Protein AF-A0A3C0IFS6-F1 (afdb_monomer_lite)

Sequence (71 aa):
NPVTRVNLQSWVDQEIFPQFVQAGLRKYAIIVSQEMVAQLSIEQTMEESQASNFQVRYFDDSEEAMRWLIA

Foldseek 3Di:
DVVVVVVVVVCCVPPPVVVCVVVVAAEDEAADAPVVQVVVVVVLVVCVVPDDSHHYHYDNDPVVRVVVRVD

Structure (mmCIF, N/CA/C/O backbone):
data_AF-A0A3C0IFS6-F1
#
_entry.id   AF-A0A3C0IFS6-F1
#
loop_
_atom_site.group_PDB
_atom_site.id
_atom_site.type_symbol
_atom_site.label_atom_id
_atom_site.label_alt_id
_atom_site.label_comp_id
_atom_site.label_asym_id
_atom_site.label_entity_id
_atom_site.label_seq_id
_atom_site.pdbx_PDB_ins_code
_atom_site.Cartn_x
_atom_site.Cartn_y
_atom_site.Cartn_z
_atom_site.occupancy
_atom_site.B_iso_or_equiv
_atom_site.auth_seq_id
_atom_site.auth_comp_id
_atom_site.auth_asym_id
_atom_site.auth_atom_id
_atom_site.pdbx_PDB_model_num
ATOM 1 N N . ASN A 1 1 ? -0.399 23.595 -6.289 1.00 47.75 1 ASN A N 1
ATOM 2 C CA . ASN A 1 1 ? -1.116 24.596 -5.475 1.00 47.75 1 ASN A CA 1
ATOM 3 C C . ASN A 1 1 ? -1.422 23.966 -4.114 1.00 47.75 1 ASN A C 1
ATOM 5 O O . ASN A 1 1 ? -2.133 22.966 -4.098 1.00 47.75 1 ASN A O 1
ATOM 9 N N . PRO A 1 2 ? -0.827 24.439 -3.007 1.00 55.22 2 PRO A N 1
ATOM 10 C CA . PRO A 1 2 ? -0.940 23.799 -1.687 1.00 55.22 2 PRO A CA 1
ATOM 11 C C . PRO A 1 2 ? -2.383 23.696 -1.165 1.00 55.22 2 PRO A C 1
ATOM 13 O O . PRO A 1 2 ? -2.712 22.733 -0.481 1.00 55.22 2 PRO A O 1
ATOM 16 N N . VAL A 1 3 ? -3.269 24.611 -1.570 1.00 63.88 3 VAL A N 1
ATOM 17 C CA . VAL A 1 3 ? -4.680 24.631 -1.143 1.00 63.88 3 VAL A CA 1
ATOM 18 C C . VAL A 1 3 ? -5.467 23.417 -1.666 1.00 63.88 3 VAL A C 1
ATOM 20 O O . VAL A 1 3 ? -6.340 22.894 -0.981 1.00 63.88 3 VAL A O 1
ATOM 23 N N . THR A 1 4 ? -5.126 22.915 -2.857 1.00 61.88 4 THR A N 1
ATOM 24 C CA . THR A 1 4 ? -5.811 21.770 -3.483 1.00 61.88 4 THR A CA 1
ATOM 25 C C . THR A 1 4 ? -5.486 20.445 -2.786 1.00 61.88 4 THR A C 1
ATOM 27 O O . THR A 1 4 ? -6.342 19.572 -2.704 1.00 61.88 4 THR A O 1
ATOM 30 N N . ARG A 1 5 ? -4.261 20.296 -2.259 1.00 61.88 5 ARG A N 1
ATOM 31 C CA . ARG A 1 5 ? -3.819 19.068 -1.574 1.00 61.88 5 ARG A CA 1
ATOM 32 C C . ARG A 1 5 ? -4.485 18.897 -0.212 1.00 61.88 5 ARG A C 1
ATOM 34 O O . ARG A 1 5 ? -4.950 17.807 0.087 1.00 61.88 5 ARG A O 1
ATOM 41 N N . VAL A 1 6 ? -4.573 19.980 0.564 1.00 66.00 6 VAL A N 1
ATOM 42 C CA . VAL A 1 6 ? -5.229 19.974 1.883 1.00 66.00 6 VAL A CA 1
ATOM 43 C C . VAL A 1 6 ? -6.709 19.620 1.747 1.00 66.00 6 VAL A C 1
ATOM 45 O O . VAL A 1 6 ? -7.205 18.780 2.485 1.00 66.00 6 VAL A O 1
ATOM 48 N N . ASN A 1 7 ? -7.399 20.202 0.761 1.00 74.44 7 ASN A N 1
ATOM 49 C CA . ASN A 1 7 ? -8.813 19.910 0.527 1.00 74.44 7 ASN A CA 1
ATOM 50 C C . ASN A 1 7 ? -9.044 18.437 0.145 1.00 74.44 7 ASN A C 1
ATOM 52 O O . ASN A 1 7 ? -9.962 17.808 0.660 1.00 74.44 7 ASN A O 1
ATOM 56 N N . LEU A 1 8 ? -8.167 17.873 -0.694 1.00 74.19 8 LEU A N 1
ATOM 57 C CA . LEU A 1 8 ? -8.253 16.468 -1.086 1.00 74.19 8 LEU A CA 1
ATOM 58 C C . LEU A 1 8 ? -8.009 15.523 0.098 1.00 74.19 8 LEU A C 1
ATOM 60 O O . LEU A 1 8 ? -8.782 14.590 0.273 1.00 74.19 8 LEU A O 1
ATOM 64 N N . GLN A 1 9 ? -6.985 15.775 0.922 1.00 68.31 9 GLN A N 1
ATOM 65 C CA . GLN A 1 9 ? -6.725 14.976 2.128 1.00 68.31 9 GLN A CA 1
ATOM 66 C C . GLN A 1 9 ? -7.914 15.019 3.089 1.00 68.31 9 GLN A C 1
ATOM 68 O O . GLN A 1 9 ? -8.430 13.973 3.461 1.00 68.31 9 GLN A O 1
ATOM 73 N N . SER A 1 10 ? -8.429 16.215 3.399 1.00 76.25 10 SER A N 1
ATOM 74 C CA . SER A 1 10 ? -9.588 16.350 4.288 1.00 76.25 10 SER A CA 1
ATOM 75 C C . SER A 1 10 ? -10.834 15.649 3.747 1.00 76.25 10 SER A C 1
ATOM 77 O O . SER A 1 10 ? -11.583 15.064 4.522 1.00 76.25 10 SER A O 1
ATOM 79 N N . TRP A 1 11 ? -11.054 15.669 2.431 1.00 81.06 11 TRP A N 1
ATOM 80 C CA . TRP A 1 11 ? -12.163 14.939 1.820 1.00 81.06 11 TRP A CA 1
ATOM 81 C C . TRP A 1 11 ? -11.977 13.419 1.915 1.00 81.06 11 TRP A C 1
ATOM 83 O O . TRP A 1 11 ? -12.912 12.709 2.277 1.00 81.06 11 TRP A O 1
ATOM 93 N N . VAL A 1 12 ? -10.771 12.908 1.652 1.00 77.88 12 VAL A N 1
ATOM 94 C CA . VAL A 1 12 ? -10.468 11.476 1.806 1.00 77.88 12 VAL A CA 1
ATOM 95 C C . VAL A 1 12 ? -10.667 11.031 3.263 1.00 77.88 12 VAL A C 1
ATOM 97 O O . VAL A 1 12 ? -11.296 10.000 3.504 1.00 77.88 12 VAL A O 1
ATOM 100 N N . ASP A 1 13 ? -10.223 11.837 4.227 1.00 78.69 13 ASP A N 1
ATOM 101 C CA . ASP A 1 13 ? -10.340 11.554 5.662 1.00 78.69 13 ASP A CA 1
ATOM 102 C C . ASP A 1 13 ? -11.779 11.572 6.177 1.00 78.69 13 ASP A C 1
ATOM 104 O O . ASP A 1 13 ? -12.137 10.769 7.039 1.00 78.69 13 ASP A O 1
ATOM 108 N N . GLN A 1 14 ? -12.612 12.472 5.657 1.00 81.62 14 GLN A N 1
ATOM 109 C CA . GLN A 1 14 ? -13.975 12.673 6.155 1.00 81.62 14 GLN A CA 1
ATOM 110 C C . GLN A 1 14 ? -15.019 11.841 5.413 1.00 81.62 14 GLN A C 1
ATOM 112 O O . GLN A 1 14 ? -16.002 11.428 6.021 1.00 81.62 14 GLN A O 1
ATOM 117 N N . GLU A 1 15 ? -14.809 11.565 4.126 1.00 83.94 15 GLU A N 1
ATOM 118 C CA . GLU A 1 15 ? -15.821 10.920 3.287 1.00 83.94 15 GLU A CA 1
ATOM 119 C C . GLU A 1 15 ? -15.440 9.489 2.909 1.00 83.94 15 GLU A C 1
ATOM 121 O O . GLU A 1 15 ? -16.304 8.615 2.880 1.00 83.94 15 GLU A O 1
ATOM 126 N N . ILE A 1 16 ? -14.161 9.210 2.636 1.00 82.00 16 ILE A N 1
ATOM 127 C CA . ILE A 1 16 ? -13.735 7.923 2.065 1.00 82.00 16 ILE A CA 1
ATOM 128 C C . ILE A 1 16 ? -13.293 6.938 3.149 1.00 82.00 16 ILE A C 1
ATOM 130 O O . ILE A 1 16 ? -13.828 5.828 3.234 1.00 82.00 16 ILE A O 1
ATOM 134 N N . PHE A 1 17 ? -12.362 7.332 4.021 1.00 79.19 17 PHE A N 1
ATOM 135 C CA . PHE A 1 17 ? -11.855 6.444 5.069 1.00 79.19 17 PHE A CA 1
ATOM 136 C C . PHE A 1 17 ? -12.942 5.913 6.018 1.00 79.19 17 PHE A C 1
ATOM 138 O O . PHE A 1 17 ? -12.902 4.717 6.325 1.00 79.19 17 PHE A O 1
ATOM 145 N N . PRO A 1 18 ? -13.955 6.697 6.439 1.00 83.19 18 PRO A N 1
ATOM 146 C CA . PRO A 1 18 ? -15.026 6.176 7.285 1.00 83.19 18 PRO A CA 1
ATOM 147 C C . PRO A 1 18 ? -15.813 5.040 6.625 1.00 83.19 18 PRO A C 1
ATOM 149 O O . PRO A 1 18 ? -16.160 4.070 7.300 1.00 83.19 18 PRO A O 1
ATOM 152 N N . GLN A 1 19 ? -16.032 5.101 5.307 1.00 85.81 19 GLN A N 1
ATOM 153 C CA . GLN A 1 19 ? -16.699 4.028 4.563 1.00 85.81 19 GLN A CA 1
ATOM 154 C C . GLN A 1 19 ? -15.852 2.751 4.550 1.00 85.81 19 GLN A C 1
ATOM 156 O O . GLN A 1 19 ? -16.378 1.656 4.748 1.00 85.81 19 GLN A O 1
ATOM 161 N N . PHE A 1 20 ? -14.530 2.875 4.401 1.00 83.19 20 PHE A N 1
ATOM 162 C CA . PHE A 1 20 ? -13.616 1.733 4.468 1.00 83.19 20 PHE A CA 1
ATOM 163 C C . PHE A 1 20 ? -13.566 1.098 5.861 1.00 83.19 20 PHE A C 1
ATOM 165 O O . PHE A 1 20 ? -13.574 -0.130 5.969 1.00 83.19 20 PHE A O 1
ATOM 172 N N . VAL A 1 21 ? -13.576 1.906 6.928 1.00 80.88 21 VAL A N 1
ATOM 173 C CA . VAL A 1 21 ? -13.636 1.391 8.307 1.00 80.88 21 VAL A CA 1
ATOM 174 C C . VAL A 1 21 ? -14.936 0.610 8.513 1.00 80.88 21 VAL A C 1
ATOM 176 O O . VAL A 1 21 ? -14.897 -0.515 9.016 1.00 80.88 21 VAL A O 1
ATOM 179 N N . GLN A 1 22 ? -16.074 1.185 8.102 1.00 83.75 22 GLN A N 1
ATOM 180 C CA . GLN A 1 22 ? -17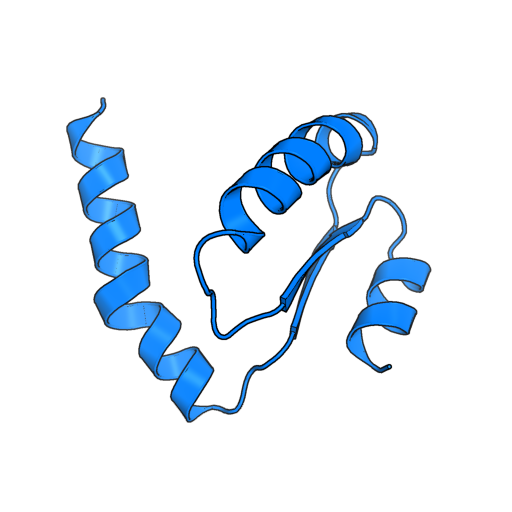.397 0.562 8.233 1.00 83.75 22 GLN A CA 1
ATOM 181 C C . GLN A 1 22 ? -17.521 -0.729 7.417 1.00 83.75 22 GLN A C 1
ATOM 183 O O . GLN A 1 22 ? -18.115 -1.693 7.895 1.00 83.75 22 GLN A O 1
ATOM 188 N N . ALA A 1 23 ? -16.909 -0.785 6.232 1.00 86.06 23 ALA A N 1
ATOM 189 C CA . ALA 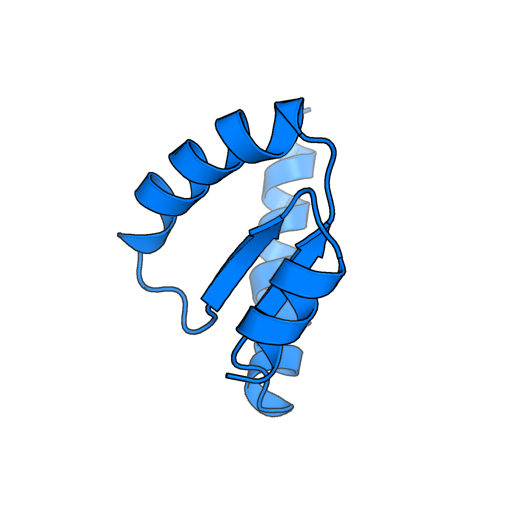A 1 23 ? -16.839 -1.989 5.404 1.00 86.06 23 ALA A CA 1
ATOM 190 C C . ALA A 1 23 ? -15.908 -3.077 5.976 1.00 86.06 23 ALA A C 1
ATOM 192 O O . ALA A 1 23 ? -15.814 -4.167 5.415 1.00 86.06 23 ALA A O 1
ATOM 193 N N . GLY A 1 24 ? -15.214 -2.805 7.086 1.00 84.88 24 GLY A N 1
ATOM 194 C CA . GLY A 1 24 ? -14.326 -3.764 7.733 1.00 84.88 24 GLY A CA 1
ATOM 195 C C . GLY A 1 24 ? -12.948 -3.867 7.083 1.00 84.88 24 GLY A C 1
ATOM 196 O O . GLY A 1 24 ? -12.227 -4.820 7.371 1.00 84.88 24 GLY A O 1
ATOM 197 N N . LEU A 1 25 ? -12.550 -2.900 6.247 1.00 85.25 25 LEU A N 1
ATOM 198 C CA . LEU A 1 25 ? -11.213 -2.885 5.661 1.00 85.25 25 LEU A CA 1
ATOM 199 C C . LEU A 1 25 ? -10.165 -2.781 6.783 1.00 85.25 25 LEU A C 1
ATOM 201 O O . LEU A 1 25 ? -10.354 -2.092 7.789 1.00 85.25 25 LEU A O 1
ATOM 205 N N . ARG A 1 26 ? -9.071 -3.528 6.636 1.00 83.25 26 ARG A N 1
ATOM 206 C CA . ARG A 1 26 ? -7.962 -3.575 7.608 1.00 83.25 26 ARG A CA 1
ATOM 207 C C . ARG A 1 26 ? -6.602 -3.428 6.944 1.00 83.25 26 ARG A C 1
ATOM 209 O O . ARG A 1 26 ? -5.686 -2.890 7.558 1.00 83.25 26 ARG A O 1
ATOM 216 N N . LYS A 1 27 ? -6.483 -3.902 5.703 1.00 88.31 27 LYS A N 1
ATOM 217 C CA . LYS A 1 27 ? -5.248 -3.910 4.925 1.00 88.31 27 LYS A CA 1
ATOM 218 C C . LYS A 1 27 ? -5.548 -3.481 3.496 1.00 88.31 27 LYS A C 1
ATOM 220 O O . LYS A 1 27 ? -6.562 -3.903 2.941 1.00 88.31 27 LYS A O 1
ATOM 225 N N . TYR A 1 28 ? -4.667 -2.692 2.899 1.00 87.62 28 TYR A N 1
ATOM 226 C CA . TYR A 1 28 ? -4.640 -2.496 1.454 1.00 87.62 28 TYR A CA 1
ATOM 227 C C . TYR A 1 28 ? -3.198 -2.459 0.949 1.00 87.62 28 TYR A C 1
ATOM 229 O O . TYR A 1 28 ? -2.312 -1.893 1.588 1.00 87.62 28 TYR A O 1
ATOM 237 N N . ALA A 1 29 ? -2.967 -3.112 -0.188 1.00 91.25 29 ALA A N 1
ATOM 238 C CA . ALA A 1 29 ? -1.664 -3.217 -0.830 1.00 91.25 29 ALA A CA 1
ATOM 239 C C . ALA A 1 29 ? -1.663 -2.389 -2.117 1.00 91.25 29 ALA A C 1
ATOM 241 O O . ALA A 1 29 ? -2.618 -2.457 -2.895 1.00 91.25 29 ALA A O 1
ATOM 242 N N . ILE A 1 30 ? -0.604 -1.613 -2.340 1.00 90.19 30 ILE A N 1
ATOM 243 C CA . ILE A 1 30 ? -0.459 -0.759 -3.522 1.00 90.19 30 ILE A CA 1
ATOM 244 C C . ILE A 1 30 ? 0.769 -1.218 -4.302 1.00 90.19 30 ILE A C 1
ATOM 246 O O . ILE A 1 30 ? 1.877 -1.233 -3.771 1.00 90.19 30 ILE A O 1
ATOM 250 N N . ILE A 1 31 ? 0.570 -1.576 -5.570 1.00 94.00 31 ILE A N 1
ATOM 251 C CA . ILE A 1 31 ? 1.663 -1.950 -6.470 1.00 94.00 31 ILE A CA 1
ATOM 252 C C . ILE A 1 31 ? 2.162 -0.690 -7.175 1.00 94.00 31 ILE A C 1
ATOM 254 O O . ILE A 1 31 ? 1.385 0.014 -7.825 1.00 94.00 31 ILE A O 1
ATOM 258 N N . VAL A 1 32 ? 3.451 -0.406 -7.037 1.00 91.88 32 VAL A N 1
ATOM 259 C CA . VAL A 1 32 ? 4.135 0.760 -7.610 1.00 91.88 32 VAL A CA 1
ATOM 260 C C . VAL A 1 32 ? 5.435 0.323 -8.287 1.00 91.88 32 VAL A C 1
ATOM 262 O O . VAL A 1 32 ? 5.804 -0.848 -8.243 1.00 91.88 32 VAL A O 1
ATOM 265 N N . SER A 1 33 ? 6.138 1.240 -8.957 1.00 92.31 33 SER A N 1
ATOM 266 C CA . SER A 1 33 ? 7.460 0.912 -9.500 1.00 92.31 33 SER A CA 1
ATOM 267 C C . SER A 1 33 ? 8.465 0.658 -8.372 1.00 92.31 33 SER A C 1
ATOM 269 O O . SER A 1 33 ? 8.360 1.235 -7.290 1.00 92.31 33 SER A O 1
ATOM 271 N N . GLN A 1 34 ? 9.487 -0.151 -8.644 1.00 88.44 34 GLN A N 1
ATOM 272 C CA . GLN A 1 34 ? 10.552 -0.451 -7.682 1.00 88.44 34 GLN A CA 1
ATOM 273 C C . GLN A 1 34 ? 11.223 0.809 -7.106 1.00 88.44 34 GLN A C 1
ATOM 275 O O . GLN A 1 34 ? 11.492 0.887 -5.909 1.00 88.44 34 GLN A O 1
ATOM 280 N N . GLU A 1 35 ? 11.438 1.830 -7.937 1.00 87.00 35 GLU A N 1
ATOM 281 C CA . GLU A 1 35 ? 11.983 3.121 -7.498 1.00 87.00 35 GLU A CA 1
ATOM 282 C C . GLU A 1 35 ? 11.070 3.812 -6.472 1.00 87.00 35 GLU A C 1
ATOM 284 O O . GLU A 1 35 ? 11.544 4.380 -5.488 1.00 87.00 35 GLU A O 1
ATOM 289 N N . MET A 1 36 ? 9.751 3.720 -6.668 1.00 87.19 36 MET A N 1
ATOM 290 C CA . MET A 1 36 ? 8.763 4.300 -5.762 1.00 87.19 36 MET A CA 1
ATOM 291 C C . MET A 1 36 ? 8.635 3.511 -4.458 1.00 87.19 36 MET A C 1
ATOM 293 O O . MET A 1 36 ? 8.424 4.130 -3.418 1.00 87.19 36 MET A O 1
ATOM 297 N N . VAL A 1 37 ? 8.800 2.182 -4.474 1.00 86.81 37 VAL A N 1
ATOM 298 C CA . VAL A 1 37 ? 8.760 1.359 -3.249 1.00 86.81 37 VAL A CA 1
ATOM 299 C C . VAL A 1 37 ? 9.776 1.855 -2.224 1.00 86.81 37 VAL A C 1
ATOM 301 O O . VAL A 1 37 ? 9.428 2.036 -1.058 1.00 86.81 37 VAL A O 1
ATOM 304 N N . ALA A 1 38 ? 11.015 2.121 -2.645 1.00 81.81 38 ALA A N 1
ATOM 305 C CA . ALA A 1 38 ? 12.073 2.570 -1.743 1.00 81.81 38 ALA A CA 1
ATOM 306 C C . ALA A 1 38 ? 11.755 3.931 -1.101 1.00 81.81 38 ALA A C 1
ATOM 308 O O . ALA A 1 38 ? 11.936 4.105 0.104 1.00 81.81 38 ALA A O 1
ATOM 309 N N . GLN A 1 39 ? 11.242 4.879 -1.891 1.00 84.56 39 GLN A N 1
ATOM 310 C CA . GLN A 1 39 ? 10.870 6.204 -1.397 1.00 84.56 39 GLN A CA 1
ATOM 311 C C . GLN A 1 39 ? 9.673 6.134 -0.436 1.00 84.56 39 G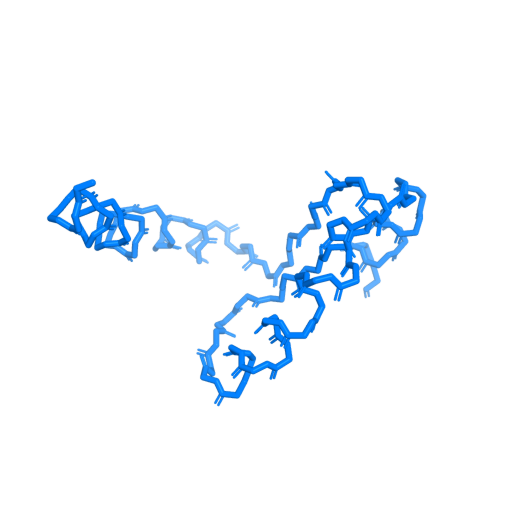LN A C 1
ATOM 313 O O . GLN A 1 39 ? 9.724 6.678 0.667 1.00 84.56 39 GLN A O 1
ATOM 318 N N . LEU A 1 40 ? 8.620 5.417 -0.831 1.00 83.88 40 LEU A N 1
ATOM 319 C CA . LEU A 1 40 ? 7.365 5.350 -0.084 1.00 83.88 40 LEU A CA 1
ATOM 320 C C . LEU A 1 40 ? 7.476 4.502 1.187 1.00 83.88 40 LEU A C 1
ATOM 322 O O . LEU A 1 40 ? 6.758 4.757 2.145 1.00 83.88 40 LEU A O 1
ATOM 326 N N . SER A 1 41 ? 8.398 3.536 1.244 1.00 80.06 41 SER A N 1
ATOM 327 C CA . SER A 1 41 ? 8.641 2.743 2.462 1.00 80.06 41 SER A CA 1
ATOM 328 C C . SER A 1 41 ? 9.176 3.598 3.617 1.00 80.06 41 SER A C 1
ATOM 330 O O . SER A 1 41 ? 8.853 3.355 4.783 1.00 80.06 41 SER A O 1
ATOM 332 N N . ILE A 1 42 ? 9.982 4.618 3.305 1.00 77.94 42 ILE A N 1
ATOM 333 C CA . ILE A 1 42 ? 10.496 5.572 4.296 1.00 77.94 42 ILE A CA 1
ATOM 334 C C . ILE A 1 42 ? 9.351 6.452 4.803 1.00 77.94 42 ILE A C 1
ATOM 336 O O . ILE A 1 42 ? 9.172 6.578 6.014 1.00 77.94 42 ILE A O 1
ATOM 340 N N . GLU A 1 43 ? 8.555 7.006 3.885 1.00 78.50 43 GLU A N 1
ATOM 341 C CA . GLU A 1 43 ? 7.377 7.822 4.211 1.00 78.50 43 GLU A CA 1
ATOM 342 C C . GLU A 1 43 ? 6.380 7.024 5.068 1.00 78.50 43 GLU A C 1
ATOM 344 O O . GLU A 1 43 ? 5.998 7.475 6.145 1.00 78.50 43 GLU A O 1
ATOM 349 N N . GLN A 1 44 ? 6.079 5.782 4.677 1.00 72.94 44 GLN A N 1
ATOM 350 C CA . GLN A 1 44 ? 5.221 4.864 5.424 1.00 72.94 44 GLN A CA 1
ATOM 351 C C . GLN A 1 44 ? 5.733 4.615 6.849 1.00 72.94 44 GLN A C 1
ATOM 353 O O . GLN A 1 44 ? 4.954 4.671 7.795 1.00 72.94 44 GLN A O 1
ATOM 358 N N . THR A 1 45 ? 7.037 4.383 7.033 1.00 75.75 45 THR A N 1
ATOM 359 C CA . THR A 1 45 ? 7.624 4.171 8.371 1.00 75.75 45 THR A CA 1
ATOM 360 C C . THR A 1 45 ? 7.474 5.416 9.255 1.00 75.75 45 THR A C 1
ATOM 362 O O . THR A 1 45 ? 7.250 5.312 10.462 1.00 75.75 45 THR A O 1
ATOM 365 N N . MET A 1 46 ? 7.587 6.610 8.665 1.00 69.38 46 MET A N 1
ATOM 366 C CA . MET A 1 46 ? 7.392 7.875 9.376 1.00 69.38 46 MET A CA 1
ATOM 367 C C . MET A 1 46 ? 5.912 8.121 9.712 1.00 69.38 46 MET A C 1
ATOM 369 O O . MET A 1 46 ? 5.613 8.605 10.804 1.00 69.38 46 MET A O 1
ATOM 373 N N . GLU A 1 47 ? 4.990 7.758 8.820 1.00 66.81 47 GLU A N 1
ATOM 374 C CA . GLU A 1 47 ? 3.541 7.953 8.971 1.00 66.81 47 GLU A CA 1
ATOM 375 C C . GLU A 1 47 ? 2.867 6.903 9.870 1.00 66.81 47 GLU A C 1
ATOM 377 O O . GLU A 1 47 ? 1.956 7.246 10.620 1.00 66.81 47 GLU A O 1
ATOM 382 N N . GLU A 1 48 ? 3.344 5.653 9.900 1.00 61.78 48 GLU A N 1
ATOM 383 C CA . GLU A 1 48 ? 2.838 4.590 10.791 1.00 61.78 48 GLU A CA 1
ATOM 384 C C . GLU A 1 48 ? 3.000 4.929 12.283 1.00 61.78 48 GLU A C 1
ATOM 386 O O . GLU A 1 48 ? 2.249 4.430 13.124 1.00 61.78 48 GLU A O 1
ATOM 391 N N . SER A 1 49 ? 3.922 5.837 12.627 1.00 53.12 49 SER A N 1
ATOM 392 C CA . SER A 1 49 ? 4.034 6.391 13.983 1.00 53.12 49 SER A CA 1
ATOM 393 C C . SER A 1 49 ? 2.796 7.199 14.415 1.00 53.12 49 SER A C 1
ATOM 395 O O . SER A 1 49 ? 2.586 7.418 15.610 1.00 53.12 49 SER A O 1
ATOM 397 N N . GLN A 1 50 ? 1.939 7.584 13.462 1.00 49.53 50 GLN A N 1
ATOM 398 C CA . GLN A 1 50 ? 0.671 8.281 13.661 1.00 49.53 50 GLN A CA 1
ATOM 399 C C . GLN A 1 50 ? -0.522 7.356 13.362 1.00 49.53 50 GLN A C 1
ATOM 401 O O . GLN A 1 50 ? -1.287 7.579 12.435 1.00 49.53 50 GLN A O 1
ATOM 406 N N . ALA A 1 51 ? -0.670 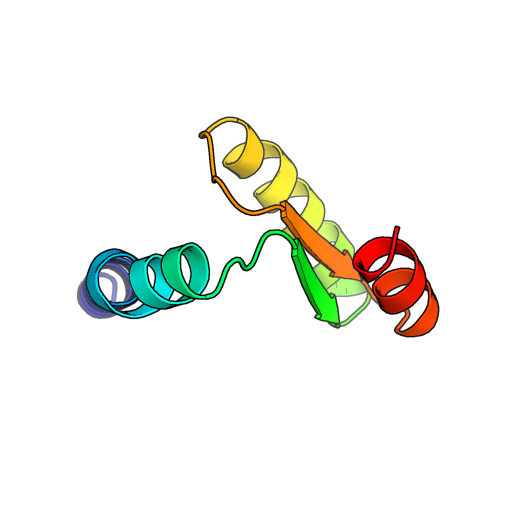6.298 14.164 1.00 51.53 51 ALA A N 1
ATOM 407 C CA . ALA A 1 51 ? -1.924 5.589 14.470 1.00 51.53 51 ALA A CA 1
ATOM 408 C C . ALA A 1 51 ?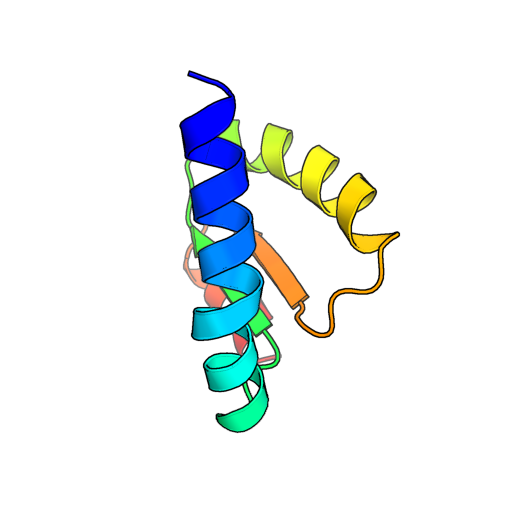 -3.022 5.568 13.374 1.00 51.53 51 ALA A C 1
ATOM 410 O O . ALA A 1 51 ? -4.161 5.979 13.605 1.00 51.53 51 ALA A O 1
ATOM 411 N N . SER A 1 52 ? -2.709 5.041 12.190 1.00 59.38 52 SER A N 1
ATOM 412 C CA . SER A 1 52 ? -3.727 4.652 11.211 1.00 59.38 52 SER A CA 1
ATOM 413 C C . SER A 1 52 ? -4.350 3.313 11.623 1.00 59.38 52 SER A C 1
ATOM 415 O O . SER A 1 52 ? -3.646 2.344 11.899 1.00 59.38 52 SER A O 1
ATOM 417 N N . ASN A 1 53 ? -5.684 3.226 11.614 1.00 68.00 53 ASN A N 1
ATOM 418 C CA . ASN A 1 53 ? -6.427 1.973 11.829 1.00 68.00 53 ASN A CA 1
ATOM 419 C C . ASN A 1 53 ? -6.297 0.976 10.655 1.00 68.00 53 ASN A C 1
ATOM 421 O O . ASN A 1 53 ? -6.861 -0.120 10.707 1.00 68.00 53 ASN A O 1
ATOM 425 N N . PHE A 1 54 ? -5.582 1.354 9.593 1.00 76.56 54 PHE A N 1
ATOM 426 C CA . PHE A 1 54 ? -5.345 0.549 8.402 1.00 76.56 54 PHE A CA 1
ATOM 427 C C . PHE A 1 54 ? -3.861 0.276 8.213 1.00 76.56 54 PHE A C 1
ATOM 429 O O . PHE A 1 54 ? -3.036 1.183 8.328 1.00 76.56 54 PHE A O 1
ATOM 436 N N . GLN A 1 55 ? -3.545 -0.959 7.835 1.00 84.25 55 GLN A N 1
ATOM 437 C CA . GLN A 1 55 ? -2.220 -1.309 7.350 1.00 84.25 55 GLN A CA 1
ATOM 438 C C . GLN A 1 55 ? -2.159 -1.043 5.851 1.00 84.25 55 GLN A C 1
ATOM 440 O O . GLN A 1 55 ? -2.940 -1.589 5.068 1.00 84.25 55 GLN A O 1
ATOM 445 N N . VAL A 1 56 ? -1.206 -0.218 5.463 1.00 85.31 56 VAL A N 1
ATOM 446 C CA . VAL A 1 56 ? -0.895 0.089 4.069 1.00 85.31 56 VAL A CA 1
ATOM 447 C C . VAL A 1 56 ? 0.441 -0.541 3.776 1.00 85.31 56 VAL A C 1
ATOM 449 O O . VAL A 1 56 ? 1.290 -0.550 4.658 1.00 85.31 56 VAL A O 1
ATOM 452 N N . ARG A 1 57 ? 0.667 -1.071 2.579 1.00 88.56 57 ARG A N 1
ATOM 453 C CA . ARG A 1 57 ? 2.033 -1.393 2.163 1.00 88.56 57 ARG A CA 1
ATOM 454 C C . ARG A 1 57 ? 2.201 -1.263 0.660 1.00 88.56 57 ARG A C 1
ATOM 456 O O . ARG A 1 57 ? 1.305 -1.625 -0.107 1.00 88.56 57 ARG A O 1
ATOM 463 N N . TYR A 1 58 ? 3.357 -0.741 0.271 1.00 91.19 58 TYR A N 1
ATOM 464 C CA . TYR A 1 58 ? 3.779 -0.617 -1.117 1.00 91.19 58 TYR A CA 1
ATOM 465 C C . TYR A 1 58 ? 4.623 -1.821 -1.530 1.00 91.19 58 TYR A C 1
ATOM 467 O O . TYR A 1 58 ? 5.464 -2.281 -0.760 1.00 91.19 58 TYR A O 1
ATOM 475 N N . PHE A 1 59 ? 4.402 -2.311 -2.745 1.00 93.19 59 PHE A N 1
ATOM 476 C CA . PHE A 1 59 ? 5.115 -3.448 -3.323 1.00 93.19 59 PHE A CA 1
ATOM 477 C C . PHE A 1 59 ? 5.486 -3.158 -4.775 1.00 93.19 59 PHE A C 1
ATOM 479 O O . PHE A 1 59 ? 4.786 -2.409 -5.456 1.00 93.19 59 PHE A O 1
ATOM 486 N N . ASP A 1 60 ? 6.553 -3.782 -5.258 1.00 94.88 60 ASP A N 1
ATOM 487 C CA . ASP A 1 60 ? 6.893 -3.863 -6.682 1.00 94.88 60 ASP A CA 1
ATOM 488 C C . ASP A 1 60 ? 6.513 -5.227 -7.282 1.00 94.88 60 ASP A C 1
ATOM 490 O O . ASP A 1 60 ? 6.377 -5.344 -8.500 1.00 94.88 60 ASP A O 1
ATOM 494 N N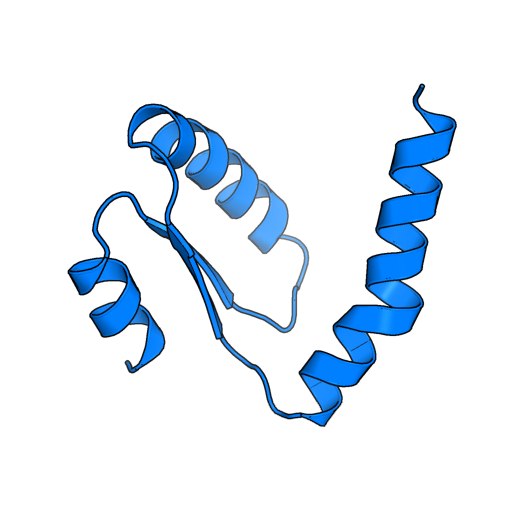 . ASP A 1 61 ? 6.257 -6.229 -6.436 1.00 95.31 61 ASP A N 1
ATOM 495 C CA . ASP A 1 61 ? 5.785 -7.554 -6.822 1.00 95.31 61 ASP A CA 1
ATOM 496 C C . ASP A 1 61 ? 4.326 -7.808 -6.410 1.00 95.31 61 ASP A C 1
ATOM 498 O O . ASP A 1 61 ? 3.929 -7.709 -5.244 1.00 95.31 61 ASP A O 1
ATOM 502 N N . SER A 1 62 ? 3.507 -8.183 -7.392 1.00 94.44 62 SER A N 1
ATOM 503 C CA . SER A 1 62 ? 2.080 -8.437 -7.172 1.00 94.44 62 SER A CA 1
ATOM 504 C C . SER A 1 62 ? 1.804 -9.692 -6.339 1.00 94.44 62 SER A C 1
ATOM 506 O O . SER A 1 62 ? 0.804 -9.739 -5.617 1.00 94.44 62 SER A O 1
ATOM 508 N N . GLU A 1 63 ? 2.672 -10.707 -6.402 1.00 96.62 63 GLU A N 1
ATOM 509 C CA . GLU A 1 63 ? 2.470 -11.924 -5.621 1.00 96.62 63 GLU A CA 1
ATOM 510 C C . GLU A 1 63 ? 2.793 -11.691 -4.146 1.00 96.62 63 GLU A C 1
ATOM 512 O O . GLU A 1 63 ? 2.074 -12.169 -3.269 1.00 96.62 63 GLU A O 1
ATOM 517 N N . GLU A 1 64 ? 3.854 -10.941 -3.855 1.00 95.06 64 GLU A N 1
ATOM 518 C CA . GLU A 1 64 ? 4.209 -10.528 -2.502 1.00 95.06 64 GLU A CA 1
ATOM 519 C C . GLU A 1 64 ? 3.113 -9.660 -1.887 1.00 95.06 64 GLU A C 1
ATOM 521 O O . GLU A 1 64 ? 2.689 -9.923 -0.756 1.00 95.06 64 GLU A O 1
ATOM 526 N N . ALA A 1 65 ? 2.579 -8.714 -2.665 1.00 94.81 65 ALA A N 1
ATOM 527 C CA . ALA A 1 65 ? 1.440 -7.900 -2.264 1.00 94.81 65 ALA A CA 1
ATOM 528 C C . ALA A 1 65 ? 0.241 -8.765 -1.857 1.00 94.81 65 ALA A C 1
ATOM 530 O O . ALA A 1 65 ? -0.339 -8.565 -0.788 1.00 94.81 65 ALA A O 1
ATOM 531 N N . MET A 1 66 ? -0.105 -9.764 -2.675 1.00 95.69 66 MET A N 1
ATOM 532 C CA . MET A 1 66 ? -1.217 -10.671 -2.390 1.00 95.69 66 MET A CA 1
ATOM 533 C C . MET A 1 66 ? -0.951 -11.534 -1.154 1.00 95.69 66 MET A C 1
ATOM 535 O O . MET A 1 66 ? -1.817 -11.629 -0.286 1.00 95.69 66 MET A O 1
ATOM 539 N N . ARG A 1 67 ? 0.248 -12.127 -1.040 1.00 96.50 67 ARG A N 1
ATOM 540 C CA . ARG A 1 67 ? 0.646 -12.936 0.124 1.00 96.50 67 ARG A CA 1
ATOM 541 C C . ARG A 1 67 ? 0.521 -12.140 1.419 1.00 96.50 67 ARG A C 1
ATOM 543 O O . ARG A 1 67 ? 0.006 -12.662 2.401 1.00 96.50 67 ARG A O 1
ATOM 550 N N . TRP A 1 68 ? 0.950 -10.881 1.418 1.00 94.69 68 TRP A N 1
ATOM 551 C CA . TRP A 1 68 ? 0.803 -10.010 2.577 1.00 94.69 68 TRP A CA 1
ATOM 552 C C . TRP A 1 68 ? -0.653 -9.610 2.830 1.00 94.69 68 TRP A C 1
ATOM 554 O O . TRP A 1 68 ? -1.063 -9.545 3.985 1.00 94.69 68 TRP A O 1
ATOM 564 N N . LEU A 1 69 ? -1.443 -9.350 1.785 1.00 92.38 69 LEU A N 1
ATOM 565 C CA . LEU A 1 69 ? -2.829 -8.899 1.924 1.00 92.38 69 LEU A CA 1
ATOM 566 C C . LEU A 1 69 ? -3.728 -9.950 2.594 1.00 92.38 69 LEU A C 1
ATOM 568 O O . LEU A 1 69 ? -4.604 -9.580 3.373 1.00 92.38 69 LEU A O 1
ATOM 572 N N . ILE A 1 70 ? -3.499 -11.236 2.308 1.00 92.12 70 ILE A N 1
ATOM 573 C CA . ILE A 1 70 ? -4.308 -12.356 2.823 1.00 92.12 70 ILE A CA 1
ATOM 574 C C . ILE A 1 70 ? -3.768 -12.990 4.114 1.00 92.12 70 ILE A C 1
ATOM 576 O O . ILE A 1 70 ? -4.446 -13.846 4.683 1.00 92.12 70 ILE A O 1
ATOM 580 N N . ALA A 1 71 ? -2.558 -12.616 4.540 1.00 88.81 71 ALA A N 1
ATOM 581 C CA . ALA A 1 71 ? -1.949 -13.064 5.794 1.00 88.81 71 ALA A CA 1
ATOM 582 C C . ALA A 1 71 ? -2.525 -12.319 7.005 1.00 88.81 71 ALA A C 1
ATOM 584 O O . ALA A 1 71 ? -2.788 -12.992 8.023 1.00 88.81 71 ALA A O 1
#

Radius of gyration: 13.66 Å; chains: 1; bounding box: 30×38×24 Å

Secondary structure (DSSP, 8-state):
-HHHHHHHHHHIIIIIHHHHHHTT--EEEEE--HHHHHHHHHHHHHHTTS--SSEEEEES-HHHHHHHHH-

pLDDT: mean 80.57, std 12.4, range [47.75, 96.62]